Protein AF-A0A363TP97-F1 (afdb_monomer)

Mean predicted aligned error: 4.03 Å

Sequence (124 aa):
VLHHGALGSFATVYLPEGAETAALVARLDGMEGIDEVLGKAEACTRFELPPDRIGDIVVVSTVHKVLGTSRARHDLSALKEPLRSHGGLTEQVVPMIVNRKVALPEGRRLRNFDVFDVALNLVN

Secondary structure (DSSP, 8-state):
--SSTT-BSEEEEPPPTT--HHHHHHHHHTSTTEEEEEEHHHHHHHHT--GGGS-SEEEEE-TT--B-S-GGG---TT--S------SGGG-------SS-B-PPTT----GGGHHHHHHHSB-

Nearest PDB structures (foldseek):
  3t01-assembly1_A  TM=9.323E-01  e=1.801E-11  Sinorhizobium meliloti 1021
  3t02-assembly1_A  TM=9.271E-01  e=7.277E-11  Sinorhizobium meliloti 1021
  1ei6-assembly2_C  TM=9.631E-01  e=7.973E-10  Pseudomonas fluorescens
  1ei6-assembly2_B  TM=9.668E-01  e=6.980E-10  Pseudomonas fluorescens
  1ei6-assembly1_D  TM=9.557E-01  e=1.657E-09  Pseudomonas fluorescens

Structure (mmCIF, N/CA/C/O backbone):
data_AF-A0A363TP97-F1
#
_entry.id   AF-A0A363TP97-F1
#
loop_
_atom_site.group_PDB
_atom_site.id
_atom_site.type_symbol
_atom_site.label_atom_id
_atom_site.label_alt_id
_atom_site.label_comp_id
_atom_site.label_asym_id
_atom_site.label_entity_id
_atom_site.label_seq_id
_atom_site.pdbx_PDB_ins_code
_atom_site.Cartn_x
_atom_site.Cartn_y
_atom_site.Cartn_z
_atom_site.occupancy
_atom_site.B_iso_or_equiv
_atom_site.auth_seq_id
_atom_site.auth_comp_id
_atom_site.auth_asym_id
_atom_site.auth_atom_id
_atom_site.pdbx_PDB_model_num
ATOM 1 N N . VAL A 1 1 ? 13.303 -4.427 17.105 1.00 46.69 1 VAL A N 1
ATOM 2 C CA . VAL A 1 1 ? 13.650 -3.080 16.605 1.00 46.69 1 VAL A CA 1
ATOM 3 C C . VAL A 1 1 ? 13.430 -2.112 17.752 1.00 46.69 1 VAL A C 1
ATOM 5 O O . VAL A 1 1 ? 12.287 -1.872 18.115 1.00 46.69 1 VAL A O 1
ATOM 8 N N . LEU A 1 2 ? 14.508 -1.670 18.405 1.00 42.31 2 LEU A N 1
ATOM 9 C CA . LEU A 1 2 ? 14.456 -0.417 19.161 1.00 42.31 2 LEU A CA 1
ATOM 10 C C . LEU A 1 2 ? 14.157 0.693 18.145 1.00 42.31 2 LEU A C 1
ATOM 12 O O . LEU A 1 2 ? 14.647 0.599 17.020 1.00 42.31 2 LEU A O 1
ATOM 16 N N . HIS A 1 3 ? 13.420 1.725 18.565 1.00 45.47 3 HIS A N 1
ATOM 17 C CA . HIS A 1 3 ? 13.179 2.968 17.817 1.00 45.47 3 HIS A CA 1
ATOM 18 C C . HIS A 1 3 ? 12.086 2.853 16.743 1.00 45.47 3 HIS A C 1
ATOM 20 O O . HIS A 1 3 ? 12.251 2.040 15.851 1.00 45.47 3 HIS A O 1
ATOM 26 N N . HIS A 1 4 ? 10.993 3.632 16.868 1.00 56.28 4 HIS A N 1
ATOM 27 C CA . HIS A 1 4 ? 10.027 4.203 15.881 1.00 56.28 4 HIS A CA 1
ATOM 28 C C . HIS A 1 4 ? 9.774 3.593 14.469 1.00 56.28 4 HIS A C 1
ATOM 30 O O . HIS A 1 4 ? 8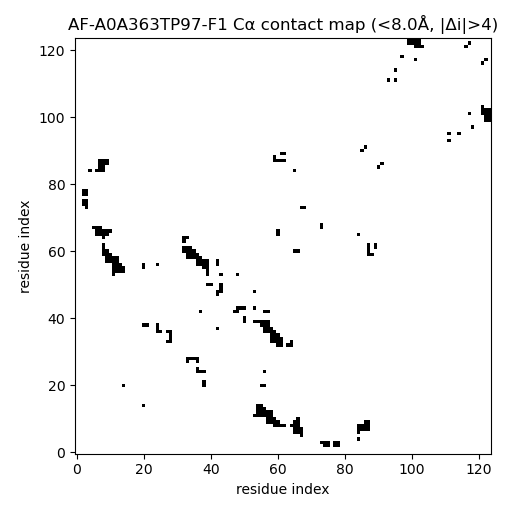.883 4.060 13.769 1.00 56.28 4 HIS A O 1
ATOM 36 N N . GLY A 1 5 ? 10.479 2.558 14.014 1.00 64.31 5 GLY A N 1
ATOM 37 C CA . GLY A 1 5 ? 10.346 1.882 12.723 1.00 64.31 5 GLY A CA 1
ATOM 38 C C . GLY A 1 5 ? 9.094 1.016 12.596 1.00 64.31 5 GLY A C 1
ATOM 39 O O . GLY A 1 5 ? 8.907 0.366 11.578 1.00 64.31 5 GLY A O 1
ATOM 40 N N . ALA A 1 6 ? 8.221 1.023 13.606 1.00 85.94 6 ALA A N 1
ATOM 41 C CA . ALA A 1 6 ? 6.865 0.484 13.520 1.00 85.94 6 ALA A CA 1
ATOM 42 C C . ALA A 1 6 ? 5.854 1.516 12.970 1.00 85.94 6 ALA A C 1
ATOM 44 O O . ALA A 1 6 ? 4.652 1.366 13.183 1.00 85.94 6 ALA A O 1
ATOM 45 N N . LEU A 1 7 ? 6.343 2.578 12.321 1.00 94.56 7 LEU A N 1
ATOM 46 C CA . LEU A 1 7 ? 5.554 3.611 11.659 1.00 94.56 7 LEU A CA 1
ATOM 47 C C . LEU A 1 7 ? 5.816 3.557 10.153 1.00 94.56 7 LEU A C 1
ATOM 49 O O . LEU A 1 7 ? 6.873 3.984 9.688 1.00 94.56 7 LEU A O 1
ATOM 53 N N . GLY A 1 8 ? 4.849 3.042 9.402 1.00 96.31 8 GLY A N 1
ATOM 54 C CA . GLY A 1 8 ? 4.865 2.993 7.939 1.00 96.31 8 GLY A CA 1
ATOM 55 C C . GLY A 1 8 ? 3.555 3.511 7.360 1.00 96.31 8 GLY A C 1
ATOM 56 O O . GLY A 1 8 ? 2.617 3.795 8.104 1.00 96.31 8 GLY A O 1
ATOM 57 N N . SER A 1 9 ? 3.485 3.630 6.039 1.00 98.12 9 SER A N 1
ATOM 58 C CA . SER A 1 9 ? 2.323 4.219 5.350 1.00 98.12 9 SER A CA 1
ATOM 59 C C . SER A 1 9 ? 1.266 3.191 4.917 1.00 98.12 9 SER A C 1
ATOM 61 O O . SER A 1 9 ? 0.360 3.518 4.159 1.00 98.12 9 SER A O 1
ATOM 63 N N . PHE A 1 10 ? 1.374 1.948 5.400 1.00 98.50 10 PHE A N 1
ATOM 64 C CA . PHE A 1 10 ? 0.424 0.856 5.177 1.00 98.50 10 PHE A CA 1
ATOM 65 C C . PHE A 1 10 ? 0.124 0.157 6.501 1.00 98.50 10 PHE A C 1
ATOM 67 O O . PHE A 1 10 ? 1.042 -0.192 7.248 1.00 98.50 10 PHE A O 1
ATOM 74 N N . ALA A 1 11 ? -1.153 -0.093 6.773 1.00 98.31 11 ALA A N 1
ATOM 75 C CA . ALA A 1 11 ? -1.595 -0.876 7.917 1.00 98.31 11 ALA A CA 1
ATOM 76 C C . ALA A 1 11 ? -2.727 -1.826 7.524 1.00 98.31 11 ALA A C 1
ATOM 78 O O . ALA A 1 11 ? -3.536 -1.535 6.646 1.00 98.31 11 ALA A O 1
ATOM 79 N N . THR A 1 12 ? -2.812 -2.953 8.227 1.00 98.50 12 THR A N 1
ATOM 80 C CA . THR A 1 12 ? -3.956 -3.861 8.149 1.00 98.50 12 THR A CA 1
ATOM 81 C C . THR A 1 12 ? -4.630 -3.970 9.513 1.00 98.50 12 THR A C 1
ATOM 83 O O . THR A 1 12 ? -3.956 -3.941 10.546 1.00 98.50 12 THR A O 1
ATOM 86 N N . VAL A 1 13 ? -5.960 -4.054 9.523 1.00 98.38 13 VAL A N 1
ATOM 87 C CA . VAL A 1 13 ? -6.789 -4.024 10.732 1.00 98.38 13 VAL A CA 1
ATOM 88 C C . VAL A 1 13 ? -7.689 -5.252 10.755 1.00 98.38 13 VAL A C 1
ATOM 90 O O . VAL A 1 13 ? -8.419 -5.499 9.800 1.00 98.38 13 VAL A O 1
ATOM 93 N N . TYR A 1 14 ? -7.646 -5.999 11.855 1.00 98.38 14 TYR A N 1
ATOM 94 C CA . TYR A 1 14 ? -8.577 -7.091 12.138 1.00 98.38 14 TYR A CA 1
ATOM 95 C C . TYR A 1 14 ? -9.716 -6.562 12.999 1.00 98.38 14 TYR A C 1
ATOM 97 O O . TYR A 1 14 ? -9.477 -5.851 13.981 1.00 98.38 14 TYR A O 1
ATOM 105 N N . LEU A 1 15 ? -10.942 -6.898 12.625 1.00 98.12 15 LEU A N 1
ATOM 106 C CA . LEU A 1 15 ? -12.145 -6.439 13.296 1.00 98.12 15 LEU A CA 1
ATOM 107 C C . LEU A 1 15 ? -12.730 -7.545 14.184 1.00 98.12 15 LEU A C 1
ATOM 109 O O . LEU A 1 15 ? -12.579 -8.730 13.883 1.00 98.12 15 LEU A O 1
ATOM 113 N N . PRO A 1 16 ? -13.399 -7.184 15.292 1.00 97.81 16 PRO A N 1
ATOM 114 C CA . PRO A 1 16 ? -14.194 -8.148 16.037 1.00 97.81 16 PRO A CA 1
ATOM 115 C C . PRO A 1 16 ? -15.386 -8.628 15.198 1.00 97.81 16 PRO A C 1
ATOM 117 O O . PRO A 1 16 ? -15.857 -7.937 14.291 1.00 97.81 16 PRO A O 1
ATOM 120 N N . GLU A 1 17 ? -15.904 -9.804 15.541 1.00 96.06 17 GLU A N 1
ATOM 121 C CA . GLU A 1 17 ? -17.115 -10.345 14.927 1.00 96.06 17 GLU A CA 1
ATOM 122 C C . GLU A 1 17 ? -18.302 -9.376 15.091 1.00 96.06 17 GLU A C 1
ATOM 124 O O . GLU A 1 17 ? -18.485 -8.769 16.148 1.00 96.06 17 GLU A O 1
ATOM 129 N N . GLY A 1 18 ? -19.093 -9.205 14.026 1.00 95.62 18 GLY A N 1
ATOM 130 C CA . GLY A 1 18 ? -20.240 -8.290 14.000 1.00 95.62 18 GLY A CA 1
ATOM 131 C C . GLY A 1 18 ? -19.899 -6.813 13.761 1.00 95.62 18 GLY A C 1
ATOM 132 O O . GLY A 1 18 ? -20.794 -5.974 13.807 1.00 95.62 18 GLY A O 1
ATOM 133 N N . ALA A 1 19 ? -18.634 -6.463 13.503 1.00 97.31 19 ALA A N 1
ATOM 134 C CA . ALA A 1 19 ? -18.268 -5.096 13.144 1.00 97.31 19 ALA A CA 1
ATOM 135 C C . ALA A 1 19 ? -18.775 -4.695 11.744 1.00 97.31 19 ALA A C 1
ATOM 137 O O . ALA A 1 19 ? -18.561 -5.396 10.752 1.00 97.31 19 ALA A O 1
ATOM 138 N N . GLU A 1 20 ? -19.353 -3.497 11.649 1.00 97.25 20 GLU A N 1
ATOM 139 C CA . GLU A 1 20 ? -19.811 -2.889 10.394 1.00 97.25 20 GLU A CA 1
ATOM 140 C C . GLU A 1 20 ? -18.625 -2.388 9.554 1.00 97.25 20 GLU A C 1
ATOM 142 O O . GLU A 1 20 ? -18.258 -1.209 9.581 1.00 97.25 20 GLU A O 1
ATOM 147 N N . THR A 1 21 ? -18.000 -3.302 8.806 1.00 97.00 21 THR A N 1
ATOM 148 C CA . THR A 1 21 ? -16.780 -3.031 8.021 1.00 97.00 21 THR A CA 1
ATOM 149 C C . THR A 1 21 ? -16.958 -1.834 7.084 1.00 97.00 21 THR A C 1
ATOM 151 O O . THR A 1 21 ? -16.112 -0.945 7.069 1.00 97.00 21 THR A O 1
ATOM 154 N N . ALA A 1 22 ? -18.077 -1.753 6.356 1.00 96.56 22 ALA A N 1
ATOM 155 C CA . ALA A 1 22 ? -18.335 -0.662 5.412 1.00 96.56 22 ALA A CA 1
ATOM 156 C C . ALA A 1 22 ? -18.409 0.716 6.096 1.00 96.56 22 ALA A C 1
ATOM 158 O O . ALA A 1 22 ? -17.861 1.693 5.588 1.00 96.56 22 ALA A O 1
ATOM 159 N N . ALA A 1 23 ? -19.031 0.795 7.276 1.00 97.94 23 ALA A N 1
ATOM 160 C CA . ALA A 1 23 ? -19.107 2.037 8.042 1.00 97.94 23 ALA A CA 1
ATOM 161 C C . ALA A 1 23 ? -17.728 2.467 8.570 1.00 97.94 23 ALA A C 1
ATOM 163 O O . ALA A 1 23 ? -17.408 3.657 8.584 1.00 97.94 23 ALA A O 1
ATOM 164 N N . LEU A 1 24 ? -16.894 1.507 8.985 1.00 98.19 24 LEU A N 1
ATOM 165 C CA . LEU A 1 24 ? -15.524 1.773 9.426 1.00 98.19 24 LEU A CA 1
ATOM 166 C C . LEU A 1 24 ? -14.626 2.225 8.272 1.00 98.19 24 LEU A C 1
ATOM 168 O O . LEU A 1 24 ? -13.871 3.177 8.455 1.00 98.19 24 LEU A O 1
ATOM 172 N N . VAL A 1 25 ? -14.746 1.599 7.097 1.00 98.38 25 VAL A N 1
ATOM 173 C CA . VAL A 1 25 ? -14.053 2.025 5.872 1.00 98.38 25 VAL A CA 1
ATOM 174 C C . VAL A 1 25 ? -14.405 3.476 5.551 1.00 98.38 25 VAL A C 1
ATOM 176 O O . VAL A 1 25 ? -13.509 4.312 5.527 1.00 98.38 25 VAL A O 1
ATOM 179 N N . ALA A 1 26 ? -15.696 3.805 5.428 1.00 98.00 26 ALA A N 1
ATOM 180 C CA . ALA A 1 26 ? -16.143 5.163 5.104 1.00 98.00 26 ALA A CA 1
ATOM 181 C C . ALA A 1 26 ? -15.672 6.208 6.130 1.00 98.00 26 ALA A C 1
ATOM 183 O O . ALA A 1 26 ? -15.312 7.331 5.781 1.00 98.00 26 ALA A O 1
ATOM 184 N N . ARG A 1 27 ? -15.653 5.840 7.416 1.00 98.19 27 ARG A N 1
ATOM 185 C CA . ARG A 1 27 ? -15.169 6.727 8.476 1.00 98.19 27 ARG A CA 1
ATOM 186 C C . ARG A 1 27 ? -13.667 6.991 8.376 1.00 98.19 27 ARG A C 1
ATOM 188 O O . ARG A 1 27 ? -13.257 8.125 8.601 1.00 98.19 27 ARG A O 1
ATOM 195 N N . LEU A 1 28 ? -12.864 5.957 8.126 1.00 98.12 28 LEU A N 1
ATOM 196 C CA . LEU A 1 28 ? -11.410 6.084 8.009 1.00 98.12 28 LEU A CA 1
ATOM 197 C C . LEU A 1 28 ? -11.020 6.844 6.738 1.00 98.12 28 LEU A C 1
ATOM 199 O O . LEU A 1 28 ? -10.122 7.676 6.793 1.00 98.12 28 LEU A O 1
ATOM 203 N N . ASP A 1 29 ? -11.725 6.598 5.635 1.00 97.25 29 ASP A N 1
ATOM 204 C CA . ASP A 1 29 ? -11.494 7.249 4.342 1.00 97.25 29 ASP A CA 1
ATOM 205 C C . ASP A 1 29 ? -11.714 8.770 4.412 1.00 97.25 29 ASP A C 1
ATOM 207 O O . ASP A 1 29 ? -10.991 9.553 3.809 1.00 97.25 29 ASP A O 1
ATOM 211 N N . GLY A 1 30 ? -12.648 9.218 5.258 1.00 97.31 30 GLY A N 1
ATOM 212 C CA . GLY A 1 30 ? -12.883 10.641 5.518 1.00 97.31 30 GLY A CA 1
ATOM 213 C C . GLY A 1 30 ? -11.855 11.331 6.430 1.00 97.31 30 GLY A C 1
ATOM 214 O O . GLY A 1 30 ? -12.034 12.509 6.746 1.00 97.31 30 GLY A O 1
ATOM 215 N N . MET A 1 31 ? -10.821 10.636 6.920 1.00 98.31 31 MET A N 1
ATOM 216 C CA . MET A 1 31 ? -9.828 11.224 7.826 1.00 98.31 31 MET A CA 1
ATOM 217 C C . MET A 1 31 ? -8.70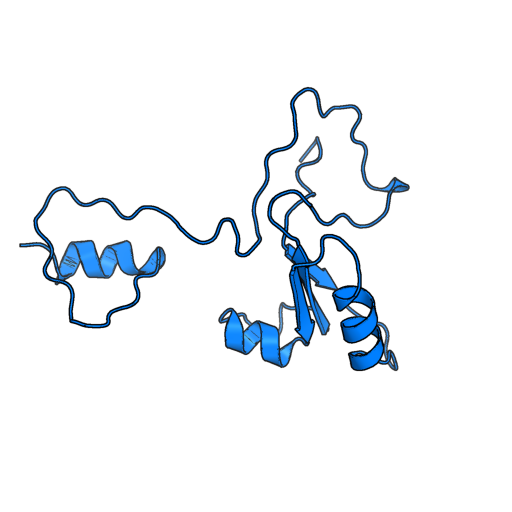0 11.931 7.070 1.00 98.31 31 MET A C 1
ATOM 219 O O . MET A 1 31 ? -8.100 11.386 6.148 1.00 98.31 31 MET A O 1
ATOM 223 N N . GLU A 1 32 ? -8.323 13.124 7.539 1.00 98.25 32 GLU A N 1
ATOM 224 C CA . GLU A 1 32 ? -7.171 13.844 6.995 1.00 98.25 32 GLU A CA 1
ATOM 225 C C . GLU A 1 32 ? -5.890 12.995 7.077 1.00 98.25 32 GLU A C 1
ATOM 227 O O . GLU A 1 32 ? -5.493 12.519 8.146 1.00 98.25 32 GLU A O 1
ATOM 232 N N . GLY A 1 33 ? -5.205 12.859 5.941 1.00 98.06 33 GLY A N 1
ATOM 233 C CA . GLY A 1 33 ? -3.933 12.150 5.838 1.00 98.06 33 GLY A CA 1
ATOM 234 C C . GLY A 1 33 ? -4.050 10.676 5.454 1.00 98.06 33 GLY A C 1
ATOM 235 O O . GLY A 1 33 ? -3.007 10.052 5.234 1.00 98.06 33 GLY A O 1
ATOM 236 N N . ILE A 1 34 ? -5.269 10.146 5.335 1.00 98.50 34 ILE A N 1
ATOM 237 C CA . ILE A 1 34 ? -5.557 8.848 4.719 1.00 98.50 34 ILE A CA 1
ATOM 238 C C . ILE A 1 34 ? -5.721 9.047 3.210 1.00 98.50 34 ILE A C 1
ATOM 240 O O . ILE A 1 34 ? -6.339 10.016 2.781 1.00 98.50 34 ILE A O 1
ATOM 244 N N . ASP A 1 35 ? -5.084 8.177 2.429 1.00 98.19 35 ASP A N 1
ATOM 245 C CA . ASP A 1 35 ? -5.127 8.204 0.961 1.00 98.19 35 ASP A CA 1
ATOM 246 C C . ASP A 1 35 ? -6.128 7.180 0.420 1.00 98.19 35 ASP A C 1
ATOM 248 O O . ASP A 1 35 ? -6.869 7.462 -0.514 1.00 98.19 35 ASP A O 1
ATOM 252 N N . GLU A 1 36 ? -6.165 5.988 1.024 1.00 97.88 36 GLU A N 1
ATOM 253 C CA . GLU A 1 36 ? -7.066 4.924 0.595 1.00 97.88 36 GLU A CA 1
ATOM 254 C C . GLU A 1 36 ? -7.404 3.969 1.746 1.00 97.88 36 GLU A C 1
ATOM 256 O O . GLU A 1 36 ? -6.528 3.570 2.526 1.00 97.88 36 GLU A O 1
ATOM 261 N N . VAL A 1 37 ? -8.672 3.553 1.824 1.00 98.69 37 VAL A N 1
ATOM 262 C CA . VAL A 1 37 ? -9.139 2.506 2.740 1.00 98.69 37 VAL A CA 1
ATOM 263 C C . VAL A 1 37 ? -9.914 1.448 1.972 1.00 98.69 37 VAL A C 1
ATOM 265 O O . VAL A 1 37 ? -10.925 1.740 1.344 1.00 98.69 37 VAL A O 1
ATOM 268 N N . LEU A 1 38 ? -9.465 0.198 2.064 1.00 98.56 38 LEU A N 1
ATOM 269 C CA . LEU A 1 38 ? -10.027 -0.918 1.310 1.00 98.56 38 LEU A CA 1
ATOM 270 C C . LEU A 1 38 ? -10.482 -2.041 2.231 1.00 98.56 38 LEU A C 1
ATOM 272 O O . LEU A 1 38 ? -9.805 -2.379 3.205 1.00 98.56 38 LEU A O 1
ATOM 276 N N . GLY A 1 39 ? -11.585 -2.695 1.871 1.00 98.44 39 GLY A N 1
ATOM 277 C CA . GLY A 1 39 ? -11.923 -3.998 2.440 1.00 98.44 39 GLY A CA 1
ATOM 278 C C . GLY A 1 39 ? -10.954 -5.089 1.966 1.00 98.44 39 GLY A C 1
ATOM 279 O O . GLY A 1 39 ? -10.358 -4.986 0.892 1.00 98.44 39 GLY A O 1
ATOM 280 N N . LYS A 1 40 ? -10.830 -6.177 2.738 1.00 98.31 40 LYS A N 1
ATOM 281 C CA . LYS A 1 40 ? -9.915 -7.306 2.465 1.00 98.31 40 LYS A CA 1
ATOM 282 C C . LYS A 1 40 ? -9.922 -7.787 1.012 1.00 98.31 40 LYS A C 1
ATOM 284 O O . LYS A 1 40 ? -8.859 -7.911 0.410 1.00 98.31 40 LYS A O 1
ATOM 289 N N . ALA A 1 41 ? -11.100 -8.063 0.448 1.00 98.12 41 ALA A N 1
ATOM 290 C CA . ALA A 1 41 ? -11.220 -8.624 -0.900 1.00 98.12 41 ALA A CA 1
ATOM 291 C C . ALA A 1 41 ? -10.706 -7.663 -1.987 1.00 98.12 41 ALA A C 1
ATOM 293 O O . ALA A 1 41 ? -9.974 -8.072 -2.891 1.00 98.12 41 ALA A O 1
ATOM 294 N N . GLU A 1 42 ? -11.049 -6.381 -1.868 1.00 98.31 42 GLU A N 1
ATOM 295 C CA . GLU A 1 42 ? -10.600 -5.336 -2.786 1.00 98.31 42 GLU A CA 1
ATOM 296 C C . GLU A 1 42 ? -9.091 -5.113 -2.667 1.00 98.31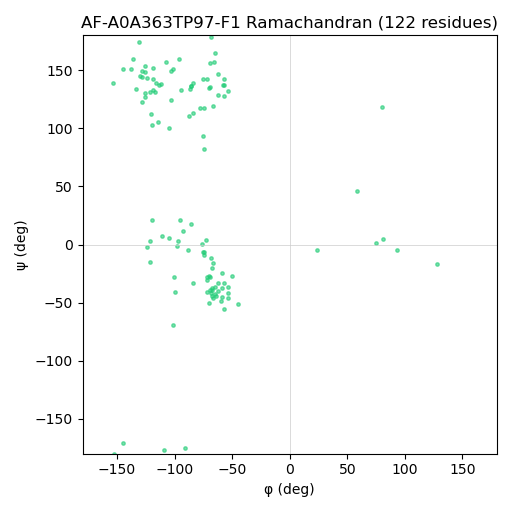 42 GLU A C 1
ATOM 298 O O . GLU A 1 42 ? -8.388 -5.141 -3.676 1.00 98.31 42 GLU A O 1
ATOM 303 N N . ALA A 1 43 ? -8.574 -5.012 -1.439 1.00 98.44 43 ALA A N 1
ATOM 304 C CA . ALA A 1 43 ? -7.145 -4.865 -1.183 1.00 98.44 43 ALA A CA 1
ATOM 305 C C . ALA A 1 43 ? -6.330 -6.036 -1.750 1.00 98.44 43 ALA A C 1
ATOM 307 O O . ALA A 1 43 ? -5.312 -5.822 -2.406 1.00 98.44 43 ALA A O 1
ATOM 308 N N . CYS A 1 44 ? -6.785 -7.275 -1.538 1.00 98.62 44 CYS A N 1
ATOM 309 C CA . CYS A 1 44 ? -6.097 -8.461 -2.050 1.00 98.62 44 CYS A CA 1
ATOM 310 C C . CYS A 1 44 ? -6.100 -8.515 -3.578 1.00 98.62 44 CYS A C 1
ATOM 312 O O . CYS A 1 44 ? -5.095 -8.897 -4.170 1.00 98.62 44 CYS A O 1
ATOM 314 N N . THR A 1 45 ? -7.187 -8.082 -4.217 1.00 98.50 45 THR A N 1
ATOM 315 C CA . THR A 1 45 ? -7.273 -8.020 -5.682 1.00 98.50 45 THR A CA 1
ATOM 316 C C . THR A 1 45 ? -6.371 -6.923 -6.242 1.00 98.50 45 THR A C 1
ATOM 318 O O . THR A 1 45 ? -5.568 -7.174 -7.135 1.00 98.50 45 THR A O 1
ATOM 321 N N . ARG A 1 46 ? -6.468 -5.703 -5.702 1.00 97.94 46 ARG A N 1
ATOM 322 C CA . ARG A 1 46 ? -5.744 -4.524 -6.197 1.00 97.94 46 ARG A CA 1
ATOM 323 C C . ARG A 1 46 ? -4.237 -4.620 -5.976 1.00 97.94 46 ARG A C 1
ATOM 325 O O . ARG A 1 46 ? -3.467 -4.188 -6.833 1.00 97.94 46 ARG A O 1
ATOM 332 N N . PHE A 1 47 ? -3.820 -5.152 -4.829 1.00 98.19 47 PHE A N 1
ATOM 333 C CA . PHE A 1 47 ? -2.414 -5.231 -4.429 1.00 98.19 47 PHE A CA 1
ATOM 334 C C . PHE A 1 47 ? -1.816 -6.637 -4.561 1.00 98.19 47 PHE A C 1
ATOM 336 O O . PHE A 1 47 ? -0.666 -6.830 -4.175 1.00 98.19 47 PHE A O 1
ATOM 343 N N . GLU A 1 48 ? -2.568 -7.595 -5.116 1.00 98.50 48 GLU A N 1
ATOM 344 C CA . GLU A 1 48 ? -2.122 -8.975 -5.364 1.00 98.50 48 GLU A CA 1
ATOM 345 C C . GLU A 1 48 ? -1.664 -9.685 -4.071 1.00 98.50 48 GLU A C 1
ATOM 347 O O . GLU A 1 48 ? -0.605 -10.311 -4.015 1.00 98.50 48 GLU A O 1
ATOM 352 N N . LEU A 1 49 ? -2.457 -9.554 -2.998 1.00 98.62 49 LEU A N 1
ATOM 353 C CA . LEU A 1 49 ? -2.112 -10.037 -1.654 1.00 98.62 49 LEU A CA 1
ATOM 354 C C . LEU A 1 49 ? -2.814 -11.361 -1.302 1.00 98.62 49 LEU A C 1
ATOM 356 O O . LEU A 1 49 ? -3.934 -11.609 -1.751 1.00 98.62 49 LEU A O 1
ATOM 360 N N . PRO A 1 50 ? -2.199 -12.198 -0.445 1.00 98.31 50 PRO A N 1
ATOM 361 C CA . PRO A 1 50 ? -2.815 -13.427 0.048 1.00 98.31 50 PRO A CA 1
ATOM 362 C C . PRO A 1 50 ? -3.913 -13.125 1.095 1.00 98.31 50 PRO A C 1
ATOM 364 O O . PRO A 1 50 ? -3.604 -12.584 2.163 1.00 98.31 50 PRO A O 1
ATOM 367 N N . PRO A 1 51 ? -5.188 -13.481 0.844 1.00 97.75 51 PRO A N 1
ATOM 368 C CA . PRO A 1 51 ? -6.308 -13.098 1.711 1.00 97.75 51 PRO A CA 1
ATOM 369 C C . PRO A 1 51 ? -6.291 -13.761 3.094 1.00 97.75 51 PRO A C 1
ATOM 371 O O . PRO A 1 51 ? -6.894 -13.238 4.026 1.00 97.75 51 PRO A O 1
ATOM 374 N N . ASP A 1 52 ? -5.584 -14.878 3.259 1.00 97.94 52 ASP A N 1
ATOM 375 C CA . ASP A 1 52 ? -5.396 -15.569 4.539 1.00 97.94 52 ASP A CA 1
ATOM 376 C C . ASP A 1 52 ? -4.415 -14.851 5.485 1.00 97.94 52 ASP A C 1
ATOM 378 O O . ASP A 1 52 ? -4.303 -15.226 6.651 1.00 97.94 52 ASP A O 1
ATOM 382 N N . ARG A 1 53 ? -3.709 -13.812 5.008 1.00 98.25 53 ARG A N 1
ATOM 383 C CA . ARG A 1 53 ? -2.706 -13.060 5.790 1.00 98.25 53 ARG A CA 1
ATOM 384 C C . ARG A 1 53 ? -3.006 -11.569 5.928 1.00 98.25 53 ARG A C 1
ATOM 386 O O . ARG A 1 53 ? -2.200 -10.838 6.506 1.00 98.25 53 ARG A O 1
ATOM 393 N N . ILE A 1 54 ? -4.139 -11.116 5.400 1.00 98.44 54 ILE A N 1
ATOM 394 C CA . ILE A 1 54 ? -4.577 -9.720 5.439 1.00 98.44 54 ILE A CA 1
ATOM 395 C C . ILE A 1 54 ? -5.803 -9.599 6.350 1.00 98.44 54 ILE A C 1
ATOM 397 O O . ILE A 1 54 ? -6.696 -10.449 6.341 1.00 98.44 54 ILE A O 1
ATOM 401 N N . GLY A 1 55 ? -5.829 -8.539 7.157 1.00 98.38 55 GLY A N 1
ATOM 402 C CA . GLY A 1 55 ? -6.959 -8.172 8.005 1.00 98.38 55 GLY A CA 1
ATOM 403 C C . GLY A 1 55 ? -8.174 -7.716 7.201 1.00 98.38 55 GLY A C 1
ATOM 404 O O . GLY A 1 55 ? -8.170 -7.674 5.974 1.00 98.38 55 GLY A O 1
ATOM 405 N N . ASP A 1 56 ? -9.255 -7.400 7.897 1.00 98.56 56 ASP A N 1
ATOM 406 C CA . ASP A 1 56 ? -10.548 -7.079 7.287 1.00 98.56 56 ASP A CA 1
ATOM 407 C C . ASP A 1 56 ? -10.540 -5.737 6.549 1.00 98.56 56 ASP A C 1
ATOM 409 O O . ASP A 1 56 ? -11.264 -5.573 5.565 1.00 98.56 56 ASP A O 1
ATOM 413 N N . ILE A 1 57 ? -9.665 -4.822 6.978 1.00 98.62 57 ILE A N 1
ATOM 414 C CA . ILE A 1 57 ? -9.421 -3.529 6.338 1.00 98.62 57 ILE A CA 1
ATOM 415 C C . ILE A 1 57 ? -7.918 -3.347 6.083 1.00 98.62 57 ILE A C 1
ATOM 417 O O . ILE A 1 57 ? -7.070 -3.737 6.894 1.00 98.62 57 ILE A O 1
ATOM 421 N N . VAL A 1 58 ? -7.594 -2.710 4.963 1.00 98.81 58 VAL A N 1
ATOM 422 C CA . VAL A 1 58 ? -6.276 -2.156 4.641 1.00 98.81 58 VAL A CA 1
ATOM 423 C C . VAL A 1 58 ? -6.385 -0.636 4.576 1.00 98.81 58 VAL A C 1
ATOM 425 O O . VAL A 1 58 ? -7.338 -0.107 4.014 1.00 98.81 58 VAL A O 1
ATOM 428 N N . VAL A 1 59 ? -5.407 0.056 5.155 1.00 98.81 59 VAL A N 1
ATOM 429 C CA . VAL A 1 59 ? -5.330 1.519 5.195 1.00 98.81 59 VAL A CA 1
ATOM 430 C C . VAL A 1 59 ? -3.986 1.955 4.629 1.00 98.81 59 VAL A C 1
ATOM 432 O O . VAL A 1 59 ? -2.944 1.456 5.064 1.00 98.81 59 VAL A O 1
ATOM 435 N N . VAL A 1 60 ? -4.012 2.907 3.700 1.00 98.75 60 VAL A N 1
ATOM 436 C CA . VAL A 1 60 ? -2.830 3.557 3.129 1.00 98.75 60 VAL A CA 1
ATOM 437 C C . VAL A 1 60 ? -2.885 5.048 3.441 1.00 98.75 60 VAL A C 1
ATOM 439 O O . VAL A 1 60 ? -3.925 5.686 3.283 1.00 98.75 60 VAL A O 1
ATOM 442 N N . SER A 1 61 ? -1.778 5.614 3.919 1.00 98.69 61 SER A N 1
ATOM 443 C CA . SER A 1 61 ? -1.680 7.047 4.201 1.00 98.69 61 SER A CA 1
ATOM 444 C C . SER A 1 61 ? -1.055 7.833 3.054 1.00 98.69 61 SER A C 1
ATOM 446 O O . SER A 1 61 ? -0.326 7.302 2.220 1.00 98.69 61 SER A O 1
ATO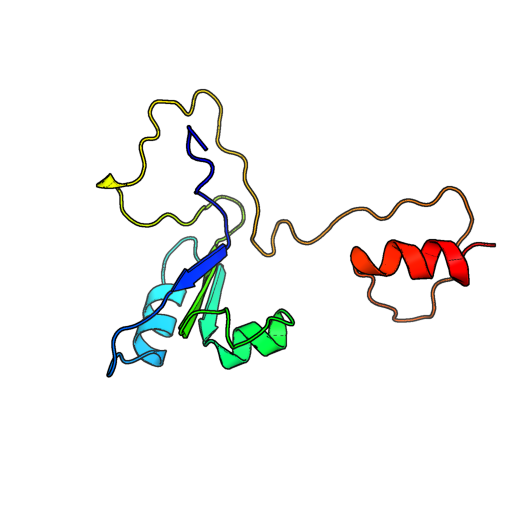M 448 N N . THR A 1 62 ? -1.312 9.136 3.064 1.00 98.50 62 THR A N 1
ATOM 449 C CA . THR A 1 62 ? -0.684 10.111 2.162 1.00 98.50 62 THR A CA 1
ATOM 450 C C . THR A 1 62 ? 0.831 10.236 2.398 1.00 98.50 62 THR A C 1
ATOM 452 O O . THR A 1 62 ? 1.355 9.860 3.449 1.00 98.50 62 THR A O 1
ATOM 455 N N . VAL A 1 63 ? 1.531 10.856 1.439 1.00 97.62 63 VAL A N 1
ATOM 456 C CA . VAL A 1 63 ? 3.006 10.941 1.324 1.00 97.62 63 VAL A CA 1
ATOM 457 C C . VAL A 1 63 ? 3.781 11.399 2.573 1.00 97.62 63 VAL A C 1
ATOM 459 O O . VAL A 1 63 ? 4.955 11.070 2.737 1.00 97.62 63 VAL A O 1
ATOM 462 N N . HIS A 1 64 ? 3.172 12.185 3.462 1.00 97.38 64 HIS A N 1
ATOM 463 C CA . HIS A 1 64 ? 3.845 12.751 4.644 1.00 97.38 64 HIS A CA 1
ATOM 464 C C . HIS A 1 64 ? 3.205 12.316 5.965 1.00 97.38 64 HIS A C 1
ATOM 466 O O . HIS A 1 64 ? 3.369 12.971 6.998 1.00 97.38 64 HIS A O 1
ATOM 472 N N . LYS A 1 65 ? 2.462 11.208 5.944 1.00 98.12 65 LYS A N 1
ATOM 473 C CA . LYS A 1 65 ? 1.815 10.625 7.117 1.00 98.12 65 LYS A CA 1
ATOM 474 C C . LYS A 1 65 ? 2.219 9.163 7.251 1.00 98.12 65 LYS A C 1
ATOM 476 O O . LYS A 1 65 ? 2.458 8.484 6.262 1.00 98.12 65 LYS A O 1
ATOM 481 N N . VAL A 1 66 ? 2.281 8.702 8.494 1.00 97.56 66 VAL A N 1
ATOM 482 C CA . VAL A 1 66 ? 2.530 7.306 8.864 1.00 97.56 66 VAL A CA 1
ATOM 483 C C . VAL A 1 66 ? 1.421 6.827 9.789 1.00 97.56 66 VAL A C 1
ATOM 485 O O . VAL A 1 66 ? 0.812 7.620 10.512 1.00 97.56 66 VAL A O 1
ATOM 488 N N . LEU A 1 67 ? 1.184 5.522 9.785 1.00 97.44 67 LEU A N 1
ATOM 489 C CA . LEU A 1 67 ? 0.153 4.858 10.562 1.00 97.44 67 LEU A CA 1
ATOM 490 C C . LEU A 1 67 ? 0.789 4.169 11.773 1.00 97.44 67 LEU A C 1
ATOM 492 O O . LEU A 1 67 ? 1.716 3.369 11.652 1.00 97.44 67 LEU A O 1
ATOM 496 N N . GLY A 1 68 ? 0.292 4.514 12.959 1.00 95.75 68 GLY A N 1
ATOM 497 C CA . GLY A 1 68 ? 0.663 3.892 14.227 1.00 95.75 68 G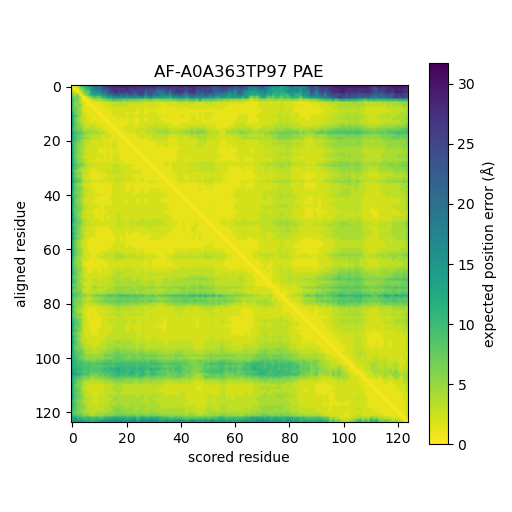LY A CA 1
ATOM 498 C C . GLY A 1 68 ? -0.472 3.045 14.796 1.00 95.75 68 GLY A C 1
ATOM 499 O O . GLY A 1 68 ? -1.539 2.923 14.205 1.00 95.75 68 GLY A O 1
ATOM 500 N N . THR A 1 69 ? -0.258 2.479 15.985 1.00 95.00 69 THR A N 1
ATOM 501 C CA . THR A 1 69 ? -1.267 1.643 16.654 1.00 95.00 69 THR A CA 1
ATOM 502 C C . THR A 1 69 ? -1.989 2.414 17.758 1.00 95.00 69 THR A C 1
ATOM 504 O O . THR A 1 69 ? -3.165 2.726 17.640 1.00 95.00 69 THR A O 1
ATOM 507 N N . SER A 1 70 ? -1.301 2.744 18.850 1.00 94.31 70 SER A N 1
ATOM 508 C CA . SER A 1 70 ? -1.801 3.638 19.898 1.00 94.31 70 SER A CA 1
ATOM 509 C C . SER A 1 70 ? -0.657 4.464 20.470 1.00 94.31 70 SER A C 1
ATOM 511 O O . SER A 1 70 ? 0.484 4.004 20.505 1.00 94.31 70 SER A O 1
ATOM 513 N N . ARG A 1 71 ? -0.951 5.675 20.956 1.00 92.62 71 ARG A N 1
ATOM 514 C CA . ARG A 1 71 ? 0.073 6.598 21.478 1.00 92.62 71 ARG A CA 1
ATOM 515 C C . ARG A 1 71 ? 0.953 5.961 22.559 1.00 92.62 71 ARG A C 1
ATOM 517 O O . ARG A 1 71 ? 2.161 6.128 22.527 1.00 92.62 71 ARG A O 1
ATOM 524 N N . ALA A 1 72 ? 0.359 5.195 23.476 1.00 92.69 72 ALA A N 1
ATOM 525 C CA . ALA A 1 72 ? 1.084 4.544 24.571 1.00 92.69 72 ALA A CA 1
ATOM 526 C C . ALA A 1 72 ? 2.057 3.438 24.114 1.00 92.69 72 ALA A C 1
ATOM 528 O O . ALA A 1 72 ? 2.912 3.028 24.889 1.00 92.69 72 ALA A O 1
ATOM 529 N N . ARG A 1 73 ? 1.928 2.941 22.875 1.00 89.19 73 ARG A N 1
ATOM 530 C CA . ARG A 1 73 ? 2.796 1.893 22.310 1.00 89.19 73 ARG A CA 1
ATOM 531 C C . ARG A 1 73 ? 3.917 2.432 21.425 1.00 89.19 73 ARG A C 1
ATOM 533 O O . ARG A 1 73 ? 4.704 1.643 20.913 1.00 89.19 73 ARG A O 1
ATOM 540 N N . HIS A 1 74 ? 3.989 3.748 21.240 1.00 88.88 74 HIS A N 1
ATOM 541 C CA . HIS A 1 74 ? 5.002 4.396 20.415 1.00 88.88 74 HIS A CA 1
ATOM 542 C C . HIS A 1 74 ? 5.818 5.364 21.267 1.00 88.88 74 HIS A C 1
ATOM 544 O O . HIS A 1 74 ? 5.369 6.466 21.573 1.00 88.88 74 HIS A O 1
ATOM 550 N N . ASP A 1 75 ? 7.028 4.946 21.637 1.00 89.38 75 ASP A N 1
ATOM 551 C CA . ASP A 1 75 ? 8.034 5.845 22.198 1.00 89.38 75 ASP A CA 1
ATOM 552 C C . ASP A 1 75 ? 8.846 6.479 21.061 1.00 89.38 75 ASP A C 1
ATOM 554 O O . ASP A 1 75 ? 9.613 5.811 20.360 1.00 89.38 75 ASP A O 1
ATOM 558 N N . LEU A 1 76 ? 8.642 7.782 20.867 1.00 90.06 76 LEU A N 1
ATOM 559 C CA . LEU A 1 76 ? 9.314 8.575 19.838 1.00 90.06 76 LEU A CA 1
ATOM 560 C C . LEU A 1 76 ? 10.529 9.338 20.379 1.00 90.06 76 LEU A C 1
ATOM 562 O O . LEU A 1 76 ? 11.161 10.062 19.617 1.00 90.06 76 LEU A O 1
ATOM 566 N N . SER A 1 77 ? 10.887 9.176 21.659 1.00 89.69 77 SER A N 1
ATOM 567 C CA . SER A 1 77 ? 11.997 9.904 22.297 1.00 89.69 77 SER A CA 1
ATOM 568 C C . SER A 1 77 ? 13.351 9.682 21.616 1.00 89.69 77 SER A C 1
ATOM 570 O O . SER A 1 77 ? 14.241 10.527 21.692 1.00 89.69 77 SER A O 1
ATOM 572 N N . ALA A 1 78 ? 13.505 8.561 20.914 1.00 84.00 78 ALA A N 1
ATOM 573 C CA . ALA A 1 78 ? 14.719 8.235 20.184 1.00 84.00 78 ALA A CA 1
ATOM 574 C C . ALA A 1 78 ? 14.760 8.756 18.736 1.00 84.00 78 ALA A C 1
ATOM 576 O O . ALA A 1 78 ? 15.784 8.595 18.070 1.00 84.00 78 ALA A O 1
ATOM 577 N N . LEU A 1 79 ? 13.677 9.367 18.242 1.00 88.56 79 LEU A N 1
ATOM 578 C CA . LEU A 1 79 ? 13.634 9.967 16.913 1.00 88.56 79 LEU A CA 1
ATOM 579 C C . LEU A 1 79 ? 14.408 11.297 16.939 1.00 88.56 79 LEU A C 1
ATOM 581 O O . LEU A 1 79 ? 13.865 12.335 17.307 1.00 88.56 79 LEU A O 1
ATOM 585 N N . LYS A 1 80 ? 15.700 11.250 16.594 1.00 89.69 80 LYS A N 1
ATOM 586 C CA . LYS A 1 80 ? 16.580 12.435 16.576 1.00 89.69 80 LYS A CA 1
ATOM 587 C C . LYS A 1 80 ? 16.488 13.235 15.277 1.00 89.69 80 LYS A C 1
ATOM 589 O O . LYS A 1 80 ? 16.607 14.452 15.306 1.00 89.69 80 LYS A O 1
ATOM 594 N N . GLU A 1 81 ? 16.261 12.542 14.165 1.00 93.56 81 GLU A N 1
ATOM 595 C CA . GLU A 1 81 ? 16.150 13.120 12.824 1.00 93.56 81 GLU A CA 1
ATOM 596 C C . GLU A 1 81 ? 14.691 13.097 12.340 1.00 93.56 81 GLU A C 1
ATOM 598 O O . GLU A 1 81 ? 13.915 12.254 12.804 1.00 93.56 81 GLU A O 1
ATOM 603 N N . PRO A 1 82 ? 14.292 13.957 11.381 1.00 93.88 82 PRO A N 1
ATOM 604 C CA . PRO A 1 82 ? 12.965 13.891 10.777 1.00 93.88 82 PRO A CA 1
ATOM 605 C C . PRO A 1 82 ? 12.655 12.492 10.229 1.00 93.88 82 PRO A C 1
ATOM 607 O O . PRO A 1 82 ? 13.460 11.899 9.506 1.00 93.88 82 PRO A O 1
ATOM 610 N N . LEU A 1 83 ? 11.472 11.969 10.561 1.00 93.94 83 LEU A N 1
AT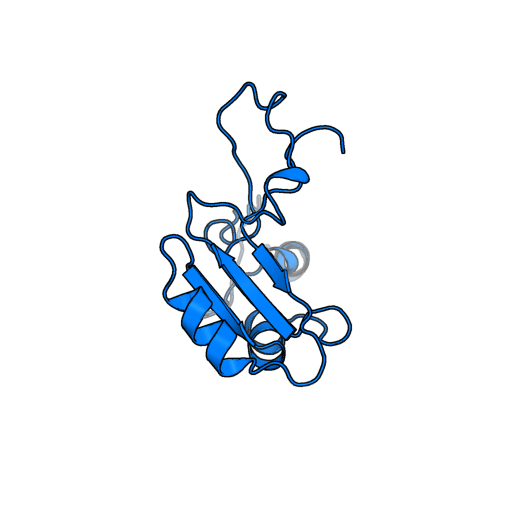OM 611 C CA . LEU A 1 83 ? 11.074 10.625 10.154 1.00 93.94 83 LEU A CA 1
ATOM 612 C C . LEU A 1 83 ? 10.997 10.523 8.626 1.00 93.94 83 LEU A C 1
ATOM 614 O O . LEU A 1 83 ? 10.293 11.286 7.967 1.00 93.94 83 LEU A O 1
ATOM 618 N N . ARG A 1 84 ? 11.672 9.512 8.083 1.00 94.81 84 ARG A N 1
ATOM 619 C CA . ARG A 1 84 ? 11.495 9.029 6.714 1.00 94.81 84 ARG A CA 1
ATOM 620 C C . ARG A 1 84 ? 11.093 7.567 6.795 1.00 94.81 84 ARG A C 1
ATOM 622 O O . ARG A 1 84 ? 11.721 6.805 7.527 1.00 94.81 84 ARG A O 1
ATOM 629 N N . SER A 1 85 ? 10.049 7.194 6.071 1.00 94.75 85 SER A N 1
ATOM 630 C CA . SER A 1 85 ? 9.510 5.836 6.081 1.00 94.75 85 SER A CA 1
ATOM 631 C C . SER A 1 85 ? 8.999 5.457 4.692 1.00 94.75 85 SER A C 1
ATOM 633 O O . SER A 1 85 ? 9.275 6.159 3.718 1.00 94.75 85 SER A O 1
ATOM 635 N N . HIS A 1 86 ? 8.313 4.325 4.600 1.00 97.19 86 HIS A N 1
ATOM 636 C CA . HIS A 1 86 ? 7.739 3.795 3.375 1.00 97.19 86 HIS A CA 1
ATOM 637 C C . HIS A 1 86 ? 6.515 2.921 3.676 1.00 97.19 86 HIS A C 1
ATOM 639 O O . HIS A 1 86 ? 6.153 2.674 4.832 1.00 97.19 86 HIS A O 1
ATOM 645 N N . GLY A 1 87 ? 5.920 2.386 2.615 1.00 96.62 87 GLY A N 1
ATOM 646 C CA . GLY A 1 87 ? 4.905 1.336 2.656 1.00 96.62 87 GLY A CA 1
ATOM 647 C C . GLY A 1 87 ? 3.649 1.689 1.872 1.00 96.62 87 GLY A C 1
ATOM 648 O O . GLY A 1 87 ? 2.880 0.790 1.556 1.00 96.62 87 GLY A O 1
ATOM 649 N N . GLY A 1 88 ? 3.455 2.965 1.543 1.00 97.19 88 GLY A N 1
ATOM 650 C CA . GLY A 1 88 ? 2.290 3.446 0.819 1.00 97.19 88 GLY A CA 1
ATOM 651 C C . GLY A 1 88 ? 2.504 3.445 -0.690 1.00 97.19 88 GLY A C 1
ATOM 652 O O . GLY A 1 88 ? 3.537 3.015 -1.211 1.00 97.19 88 GLY A O 1
ATOM 653 N N . LEU A 1 89 ? 1.511 3.967 -1.410 1.00 97.94 89 LEU A N 1
ATOM 654 C CA . LEU A 1 89 ? 1.564 4.082 -2.871 1.00 97.94 89 LEU A CA 1
ATOM 655 C C . LEU A 1 89 ? 2.586 5.124 -3.336 1.00 97.94 89 LEU A C 1
ATOM 657 O O . LEU A 1 89 ? 3.179 4.982 -4.406 1.00 97.94 89 LEU A O 1
ATOM 661 N N . THR A 1 90 ? 2.852 6.129 -2.505 1.00 97.94 90 THR A N 1
ATOM 662 C CA . THR A 1 90 ? 3.793 7.221 -2.778 1.00 97.94 90 THR A CA 1
ATOM 663 C C . THR A 1 90 ? 5.255 6.772 -2.808 1.00 97.94 90 THR A C 1
ATOM 665 O O . THR A 1 90 ? 6.104 7.498 -3.319 1.00 97.94 90 THR A O 1
ATOM 668 N N . GLU A 1 91 ? 5.546 5.546 -2.359 1.00 98.00 91 GLU A N 1
ATOM 669 C CA . GLU A 1 91 ? 6.870 4.917 -2.440 1.00 98.00 91 GLU A CA 1
ATOM 670 C C . GLU A 1 91 ? 6.925 3.738 -3.433 1.00 98.00 91 GLU A C 1
ATOM 672 O O . GLU A 1 91 ? 7.935 3.039 -3.501 1.00 98.00 91 GLU A O 1
ATOM 677 N N . GLN A 1 92 ? 5.861 3.490 -4.211 1.00 97.94 92 GLN A N 1
ATOM 678 C CA . GLN A 1 92 ? 5.782 2.328 -5.111 1.00 97.94 92 GLN A CA 1
ATOM 679 C C . GLN A 1 92 ? 6.696 2.452 -6.344 1.00 97.94 92 GLN A C 1
ATOM 681 O O . GLN A 1 92 ? 7.158 1.442 -6.882 1.00 97.94 92 GLN A O 1
ATOM 686 N N . VAL A 1 93 ? 6.946 3.675 -6.821 1.00 98.06 93 VAL A N 1
ATOM 687 C CA . VAL A 1 93 ? 7.757 3.919 -8.021 1.00 98.06 93 VAL A CA 1
ATOM 688 C C . VAL A 1 93 ? 9.240 3.783 -7.685 1.00 98.06 93 VAL A C 1
ATOM 690 O O . VAL A 1 93 ? 9.787 4.564 -6.910 1.00 98.06 93 VAL A O 1
ATOM 693 N N . VAL A 1 94 ? 9.904 2.810 -8.311 1.00 98.12 94 VAL A N 1
ATOM 694 C CA . VAL A 1 94 ? 11.330 2.519 -8.107 1.00 98.12 94 VAL A CA 1
ATOM 695 C C . VAL A 1 94 ? 12.081 2.451 -9.438 1.00 98.12 94 VAL A C 1
ATOM 697 O O . VAL A 1 94 ? 11.495 2.065 -10.454 1.00 98.12 94 VAL A O 1
ATOM 700 N N . PRO A 1 95 ? 13.377 2.807 -9.468 1.00 97.75 95 PRO A N 1
ATOM 701 C CA . PRO A 1 95 ? 14.173 2.705 -10.683 1.00 97.75 95 PRO A CA 1
ATOM 702 C C . PRO A 1 95 ? 14.476 1.243 -11.039 1.00 97.75 95 PRO A C 1
ATOM 704 O O . PRO A 1 95 ? 14.795 0.430 -10.173 1.00 97.75 95 PRO A O 1
ATOM 707 N N . MET A 1 96 ? 14.467 0.938 -12.337 1.00 96.44 96 MET A N 1
ATOM 708 C CA . MET A 1 96 ? 15.030 -0.286 -12.907 1.00 96.44 96 MET A CA 1
ATOM 709 C C . MET A 1 96 ? 16.118 0.116 -13.903 1.00 96.44 96 MET A C 1
ATOM 711 O O . MET A 1 96 ? 15.830 0.735 -14.925 1.00 96.44 96 MET A O 1
ATOM 715 N N . ILE A 1 97 ? 17.375 -0.190 -13.581 1.00 96.19 97 ILE A N 1
ATOM 716 C CA . ILE A 1 97 ? 18.543 0.247 -14.355 1.00 96.19 97 ILE A CA 1
ATOM 717 C C . ILE A 1 97 ? 19.259 -0.981 -14.907 1.00 96.19 97 ILE A C 1
ATOM 719 O O . ILE A 1 97 ? 19.566 -1.916 -14.172 1.00 96.19 97 ILE A O 1
ATOM 723 N N . VAL A 1 98 ? 19.561 -0.944 -16.202 1.00 94.94 98 VAL A N 1
ATOM 724 C CA . VAL A 1 98 ? 20.277 -1.991 -16.936 1.00 94.94 98 VAL A CA 1
ATOM 725 C C . VAL A 1 98 ? 21.417 -1.366 -17.735 1.00 94.94 98 VAL A C 1
ATOM 727 O O . VAL A 1 98 ? 21.301 -0.254 -18.243 1.00 94.94 98 VAL A O 1
ATOM 730 N N . ASN A 1 99 ? 22.537 -2.077 -17.859 1.00 96.25 99 ASN A N 1
ATOM 731 C CA . ASN A 1 99 ? 23.726 -1.613 -18.589 1.00 96.25 99 ASN A CA 1
ATOM 732 C C . ASN A 1 99 ? 23.777 -2.125 -20.046 1.00 96.25 99 ASN A C 1
ATOM 734 O O . ASN A 1 99 ? 24.851 -2.199 -20.654 1.00 96.25 99 ASN A O 1
ATOM 738 N N . ARG A 1 100 ? 22.625 -2.520 -20.593 1.00 96.12 100 ARG A N 1
ATOM 739 C CA . ARG A 1 100 ? 22.422 -3.007 -21.962 1.00 96.12 100 ARG A CA 1
ATOM 740 C C . ARG A 1 100 ? 21.171 -2.368 -22.547 1.00 96.12 100 ARG A C 1
ATOM 742 O O . ARG A 1 100 ? 20.317 -1.880 -21.810 1.00 96.12 100 ARG A O 1
ATOM 749 N N . LYS A 1 101 ? 21.066 -2.356 -23.877 1.00 94.88 101 LYS A N 1
ATOM 750 C CA . LYS A 1 101 ? 19.838 -1.911 -24.546 1.00 94.88 101 LYS A CA 1
ATOM 751 C C . LYS A 1 101 ? 18.745 -2.946 -24.295 1.00 94.88 101 LYS A C 1
ATOM 753 O O . LYS A 1 101 ? 19.005 -4.134 -24.449 1.00 94.88 101 LYS A O 1
ATOM 758 N N . VAL A 1 102 ? 17.539 -2.492 -23.965 1.00 93.62 102 VAL A N 1
ATOM 759 C CA . VAL A 1 102 ? 16.368 -3.353 -23.752 1.00 93.62 102 VAL A CA 1
ATOM 760 C C . VAL A 1 102 ? 15.303 -3.043 -24.792 1.00 93.62 102 VAL A C 1
ATOM 762 O O . VAL A 1 102 ? 15.058 -1.874 -25.093 1.00 93.62 102 VAL A O 1
ATOM 765 N N . ALA A 1 103 ? 14.665 -4.085 -25.321 1.00 91.12 103 ALA A N 1
ATOM 766 C CA . ALA A 1 103 ? 13.471 -3.968 -26.152 1.00 91.12 103 ALA A CA 1
ATOM 767 C C . ALA A 1 103 ? 12.241 -4.381 -25.331 1.00 91.12 103 ALA A C 1
ATOM 769 O O . ALA A 1 103 ? 11.989 -5.566 -25.123 1.00 91.12 103 ALA A O 1
ATOM 770 N N . LEU A 1 104 ? 11.486 -3.401 -24.826 1.00 91.31 104 LEU A N 1
ATOM 771 C CA . LEU A 1 104 ? 10.255 -3.667 -24.081 1.00 91.31 104 LEU A CA 1
ATOM 772 C C . LEU A 1 104 ? 9.069 -3.826 -25.043 1.00 91.31 104 LEU A C 1
ATOM 774 O O . LEU A 1 104 ? 8.921 -2.997 -25.943 1.00 91.31 104 LEU A O 1
ATOM 778 N N . PRO A 1 105 ? 8.195 -4.829 -24.839 1.00 89.50 105 PRO A N 1
ATOM 779 C CA . PRO A 1 105 ? 6.918 -4.896 -25.537 1.00 89.50 105 PRO A CA 1
ATOM 780 C C . PRO A 1 105 ? 6.080 -3.638 -25.291 1.00 89.50 105 PRO A C 1
ATOM 782 O O . PRO A 1 105 ? 6.057 -3.101 -24.178 1.00 89.50 105 PRO A O 1
ATOM 785 N N . GLU A 1 106 ? 5.367 -3.187 -26.322 1.00 92.75 106 GLU A N 1
ATOM 786 C CA . GLU A 1 106 ? 4.459 -2.047 -26.219 1.00 92.75 106 GLU A CA 1
ATOM 787 C C . GLU A 1 106 ? 3.394 -2.291 -25.136 1.00 92.75 106 GLU A C 1
AT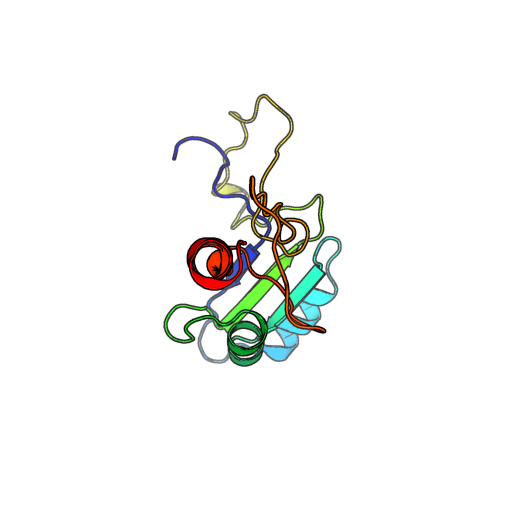OM 789 O O . GLU A 1 106 ? 2.861 -3.391 -24.997 1.00 92.75 106 GLU A O 1
ATOM 794 N N . GLY A 1 107 ? 3.114 -1.269 -24.323 1.00 90.75 107 GLY A N 1
ATO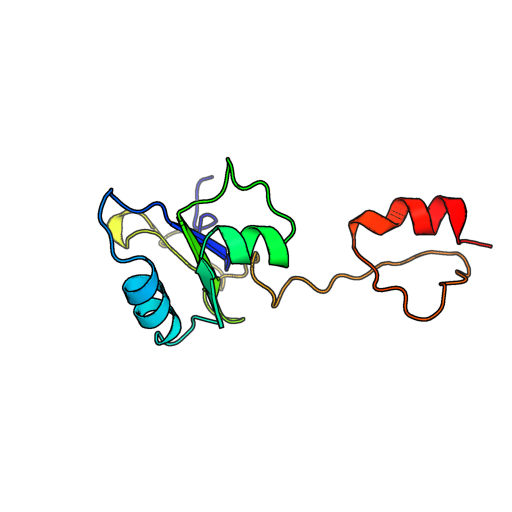M 795 C CA . GLY A 1 107 ? 2.111 -1.341 -23.256 1.00 90.75 107 GLY A CA 1
ATOM 796 C C . GLY A 1 107 ? 2.521 -2.133 -22.008 1.00 90.75 107 GLY A C 1
ATOM 797 O O . GLY A 1 107 ? 1.729 -2.221 -21.068 1.00 90.75 107 GLY A O 1
ATOM 798 N N . ARG A 1 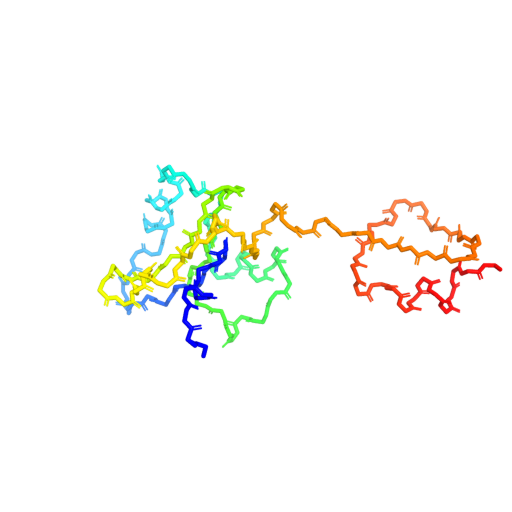108 ? 3.741 -2.687 -21.934 1.00 91.81 108 ARG A N 1
ATOM 799 C CA . ARG A 1 108 ? 4.190 -3.420 -20.740 1.00 91.81 108 ARG A CA 1
ATOM 800 C C . ARG A 1 108 ? 4.327 -2.487 -19.531 1.00 91.81 108 ARG A C 1
ATOM 802 O O . ARG A 1 108 ? 5.170 -1.592 -19.512 1.00 91.81 108 ARG A O 1
ATOM 809 N N . ARG A 1 109 ? 3.555 -2.753 -18.472 1.00 94.44 109 ARG A N 1
ATOM 810 C CA . ARG A 1 109 ? 3.735 -2.127 -17.153 1.00 94.44 109 ARG A CA 1
ATOM 811 C C . ARG A 1 109 ? 4.793 -2.895 -16.363 1.00 94.44 109 ARG A C 1
ATOM 813 O O . ARG A 1 109 ? 4.556 -4.035 -15.985 1.00 94.44 109 ARG A O 1
ATOM 820 N N . LEU A 1 110 ? 5.933 -2.260 -16.098 1.00 95.75 110 LEU A N 1
ATOM 821 C CA . LEU A 1 110 ? 7.019 -2.872 -15.333 1.00 95.75 110 LEU A CA 1
ATOM 822 C C . LEU A 1 110 ? 6.719 -2.925 -13.833 1.00 95.75 110 LEU A C 1
ATOM 824 O O . LEU A 1 110 ? 6.178 -1.983 -13.245 1.00 95.75 110 LEU A O 1
ATOM 828 N N . ARG A 1 111 ? 7.149 -4.019 -13.211 1.00 97.81 111 ARG A N 1
ATOM 829 C CA . ARG A 1 111 ? 7.208 -4.228 -11.765 1.00 97.81 111 ARG A CA 1
ATOM 830 C C . ARG A 1 111 ? 8.658 -4.456 -11.360 1.00 97.81 111 ARG A C 1
ATOM 832 O O . ARG A 1 111 ? 9.462 -4.959 -12.137 1.00 97.81 111 ARG A O 1
ATOM 839 N N . ASN A 1 112 ? 9.015 -4.110 -10.128 1.00 98.06 112 ASN A N 1
ATOM 840 C CA . ASN A 1 112 ? 10.378 -4.330 -9.630 1.00 98.06 112 ASN A CA 1
ATOM 841 C C . ASN A 1 112 ? 10.808 -5.808 -9.716 1.00 98.06 112 ASN A C 1
ATOM 843 O O . ASN A 1 112 ? 11.965 -6.098 -10.003 1.00 98.06 112 ASN A O 1
ATOM 847 N N . PHE A 1 113 ? 9.867 -6.735 -9.537 1.00 97.81 113 PHE A N 1
ATOM 848 C CA . PHE A 1 113 ? 10.097 -8.170 -9.658 1.00 97.81 113 PHE A CA 1
ATOM 849 C C . PHE A 1 113 ? 10.225 -8.674 -11.107 1.00 97.81 113 PHE A C 1
ATOM 851 O O . PHE A 1 113 ? 10.626 -9.818 -11.299 1.00 97.81 113 PHE A O 1
ATOM 858 N N . ASP A 1 114 ? 9.992 -7.835 -12.125 1.00 97.12 114 ASP A N 1
ATOM 859 C CA . ASP A 1 114 ? 10.284 -8.172 -13.529 1.00 97.12 114 ASP A CA 1
ATOM 860 C C . ASP A 1 114 ? 11.788 -8.125 -13.850 1.00 97.12 114 ASP A C 1
ATOM 862 O O . ASP A 1 114 ? 12.194 -8.484 -14.953 1.00 97.12 114 ASP A O 1
ATOM 866 N N . VAL A 1 115 ? 12.634 -7.672 -12.915 1.00 96.81 115 VAL A N 1
ATOM 867 C CA . VAL A 1 115 ? 14.060 -7.405 -13.167 1.00 96.81 115 VAL A CA 1
ATOM 868 C C . VAL A 1 115 ? 14.807 -8.598 -13.772 1.00 96.81 115 VAL A C 1
ATOM 870 O O . VAL A 1 115 ? 15.649 -8.399 -14.644 1.00 96.81 115 VAL A O 1
ATOM 873 N N . PHE A 1 116 ? 14.481 -9.831 -13.371 1.00 97.12 116 PHE A N 1
ATOM 874 C CA . PHE A 1 116 ? 15.099 -11.031 -13.941 1.00 97.12 116 PHE A CA 1
ATOM 875 C C . PHE A 1 116 ? 14.629 -11.314 -15.365 1.00 97.12 116 PHE A C 1
ATOM 877 O O . PHE A 1 116 ? 15.453 -11.649 -16.208 1.00 97.12 116 PHE A O 1
ATOM 884 N N . ASP A 1 117 ? 13.339 -11.148 -15.654 1.00 96.62 117 ASP A N 1
ATOM 885 C CA . ASP A 1 117 ? 12.817 -11.336 -17.009 1.00 96.62 117 ASP A CA 1
ATOM 886 C C . ASP A 1 117 ? 13.418 -10.304 -17.970 1.00 96.62 117 ASP A C 1
ATOM 888 O O . ASP A 1 117 ? 13.922 -10.650 -19.036 1.00 96.62 117 ASP A O 1
ATOM 892 N N . VAL A 1 118 ? 13.478 -9.039 -17.543 1.00 96.06 118 VAL A N 1
ATOM 893 C CA . VAL A 1 118 ? 14.132 -7.981 -18.320 1.00 96.06 118 VAL A CA 1
ATOM 894 C C . VAL A 1 118 ? 15.606 -8.315 -18.558 1.00 96.06 118 VAL A C 1
ATOM 896 O O . VAL A 1 118 ? 16.069 -8.248 -19.695 1.00 96.06 118 VAL A O 1
ATOM 899 N N . ALA A 1 119 ? 16.340 -8.700 -17.511 1.00 95.69 119 ALA A N 1
ATOM 900 C CA . ALA A 1 119 ? 17.778 -8.939 -17.589 1.00 95.69 119 ALA A CA 1
ATOM 901 C C . ALA A 1 119 ? 18.171 -10.210 -18.356 1.00 95.69 119 ALA A C 1
ATOM 903 O O . ALA A 1 119 ? 19.274 -10.257 -18.893 1.00 95.69 119 ALA A O 1
ATOM 904 N N . LEU A 1 120 ? 17.320 -11.239 -18.382 1.00 96.31 120 LEU A N 1
ATOM 905 C CA . LEU A 1 120 ? 17.643 -12.530 -18.999 1.00 96.31 120 LEU A CA 1
ATOM 906 C C . LEU A 1 120 ? 17.037 -12.695 -20.393 1.00 96.31 120 LEU A C 1
ATOM 908 O O . LEU A 1 120 ? 17.617 -13.405 -21.210 1.00 96.31 120 LEU A O 1
ATOM 912 N N . ASN A 1 121 ? 15.908 -12.037 -20.673 1.00 95.50 121 ASN A N 1
ATOM 913 C CA . ASN A 1 121 ? 15.129 -12.301 -21.883 1.00 95.50 121 ASN A CA 1
ATOM 914 C C . ASN A 1 121 ? 14.948 -11.077 -22.793 1.00 95.50 121 ASN A C 1
ATOM 916 O O . ASN A 1 121 ? 14.545 -11.251 -23.940 1.00 95.50 121 ASN A O 1
ATOM 920 N N . LEU A 1 122 ? 15.216 -9.851 -22.316 1.00 94.19 122 LEU A N 1
ATOM 921 C CA . LEU A 1 122 ? 14.902 -8.616 -23.059 1.00 94.19 122 LEU A CA 1
ATOM 922 C C . LEU A 1 122 ? 16.098 -7.684 -23.303 1.00 94.19 122 LEU A C 1
ATOM 924 O O . LEU A 1 122 ? 15.933 -6.632 -23.929 1.00 94.19 122 LEU A O 1
ATOM 928 N N . VAL A 1 123 ? 17.287 -8.034 -22.807 1.00 89.94 123 VAL A N 1
ATOM 929 C CA . VAL A 1 123 ? 18.536 -7.320 -23.107 1.00 89.94 123 VAL A CA 1
ATOM 930 C C . VAL A 1 123 ? 19.135 -7.819 -24.422 1.00 89.94 123 VAL A C 1
ATOM 932 O O . VAL A 1 123 ? 19.147 -9.019 -24.685 1.00 89.94 123 VAL A O 1
ATOM 935 N N . ASN A 1 124 ? 19.652 -6.888 -25.227 1.00 77.50 124 ASN A N 1
ATOM 936 C CA . ASN A 1 124 ? 20.441 -7.180 -26.429 1.00 77.50 124 ASN A CA 1
ATOM 937 C C . ASN A 1 124 ? 21.946 -7.170 -26.143 1.00 77.50 124 ASN A C 1
ATOM 939 O O . ASN A 1 124 ? 22.394 -6.320 -25.329 1.00 77.50 124 ASN A O 1
#

pLDDT: mean 94.17, std 9.63, range [42.31, 98.81]

Solvent-accessible surface area (backbone atoms only — not comparable to full-atom values): 7930 Å² total; per-residue (Å²): 128,85,62,65,78,77,39,24,12,49,50,69,40,76,71,65,91,91,59,63,60,69,61,52,38,57,57,52,50,71,36,91,54,45,66,48,53,33,47,38,71,58,42,22,64,76,68,73,47,66,68,95,80,52,31,55,32,38,41,28,29,32,90,91,41,64,49,74,90,51,75,94,79,56,68,58,89,74,65,85,63,88,90,81,76,52,66,23,76,82,61,64,82,72,91,85,88,73,99,53,58,67,68,78,66,87,89,68,81,86,53,84,86,43,53,60,55,46,68,75,74,30,52,104

Foldseek 3Di:
DPADQQWEQKDFDADDPPDPLVVVQVVLCPDPFWDHKDALVVCCVVVVHDSVPGHGMMTGGDPQGTDDDDPVVHDNVPVPDPDDHYDHPNPQDDDQDDPFDFDDPPPDDDHPVCNCVRHPPTGD

Radius of gyration: 18.59 Å; Cα contacts (8 Å, |Δi|>4): 152; chains: 1; bounding box: 44×30×51 Å